Protein AF-A0A8K0DEL3-F1 (afdb_monomer_lite)

Structure (mmCIF, N/CA/C/O backbone):
data_AF-A0A8K0DEL3-F1
#
_entry.id   AF-A0A8K0DEL3-F1
#
loop_
_atom_site.group_PDB
_atom_site.id
_atom_site.type_symbol
_atom_site.label_atom_id
_atom_site.label_alt_id
_atom_site.label_comp_id
_atom_site.label_asym_id
_atom_site.label_entity_id
_atom_site.label_seq_id
_atom_site.pdbx_PDB_ins_code
_atom_site.Cartn_x
_atom_site.Cartn_y
_atom_site.Cartn_z
_atom_site.occupancy
_atom_site.B_iso_or_equiv
_atom_site.auth_seq_id
_atom_site.auth_comp_id
_atom_site.auth_asym_id
_atom_site.auth_atom_id
_atom_site.pdbx_PDB_model_num
ATOM 1 N N . MET A 1 1 ? -3.365 3.306 -23.488 1.00 54.69 1 MET A N 1
ATOM 2 C CA . MET A 1 1 ? -4.298 2.447 -22.721 1.00 54.69 1 MET A CA 1
ATOM 3 C C . MET A 1 1 ? -3.485 1.630 -21.724 1.00 54.69 1 MET A C 1
ATOM 5 O O . MET A 1 1 ? -2.639 0.875 -22.166 1.00 54.69 1 MET A O 1
ATOM 9 N N . VAL A 1 2 ? -3.681 1.805 -20.412 1.00 56.50 2 VAL A N 1
ATOM 10 C CA . VAL A 1 2 ? -2.861 1.137 -19.364 1.00 56.50 2 VAL A CA 1
ATOM 11 C C . VAL A 1 2 ? -3.446 -0.209 -18.929 1.00 56.50 2 VAL A C 1
ATOM 13 O O . VAL A 1 2 ? -2.719 -1.103 -18.520 1.00 56.50 2 VAL A O 1
ATOM 16 N N . LEU A 1 3 ? -4.764 -0.379 -19.064 1.00 57.50 3 LEU A N 1
ATOM 17 C CA . LEU A 1 3 ? -5.488 -1.590 -18.662 1.00 57.50 3 LEU A CA 1
ATOM 18 C C . LEU A 1 3 ? -4.940 -2.909 -19.250 1.00 57.50 3 LEU A C 1
ATOM 20 O O . LEU A 1 3 ? -4.953 -3.894 -18.516 1.00 57.50 3 LEU A O 1
ATOM 24 N N . PRO A 1 4 ? -4.423 -2.974 -20.497 1.00 61.72 4 PRO A N 1
ATOM 25 C CA . PRO A 1 4 ? -3.853 -4.210 -21.035 1.00 61.72 4 PRO A CA 1
ATOM 26 C C . PRO A 1 4 ? -2.638 -4.721 -20.250 1.00 61.72 4 PRO A C 1
ATOM 28 O O . PRO A 1 4 ? -2.453 -5.930 -20.160 1.00 61.72 4 PRO A O 1
ATOM 31 N N . LEU A 1 5 ? -1.858 -3.831 -19.616 1.00 62.81 5 LEU A N 1
ATOM 32 C CA . LEU A 1 5 ? -0.675 -4.211 -18.829 1.00 62.81 5 LEU A CA 1
ATOM 33 C C . LEU A 1 5 ? -1.022 -5.095 -17.624 1.00 62.81 5 LEU A C 1
ATOM 35 O O . LEU A 1 5 ? -0.187 -5.878 -17.187 1.00 62.81 5 LEU A O 1
ATOM 39 N N . ALA A 1 6 ? -2.257 -5.024 -17.115 1.00 63.72 6 ALA A N 1
ATOM 40 C CA . ALA A 1 6 ? -2.727 -5.892 -16.034 1.00 63.72 6 ALA A CA 1
ATOM 41 C C . ALA A 1 6 ? -2.883 -7.367 -16.457 1.00 63.72 6 ALA A C 1
ATOM 43 O O . ALA A 1 6 ? -3.003 -8.238 -15.597 1.00 63.72 6 ALA A O 1
ATOM 44 N N . PHE A 1 7 ? -2.892 -7.644 -17.766 1.00 68.94 7 PHE A N 1
ATOM 45 C CA . PHE A 1 7 ? -3.010 -8.987 -18.339 1.00 68.94 7 PHE A CA 1
ATOM 46 C C . PHE A 1 7 ? -1.682 -9.519 -18.898 1.00 68.94 7 PHE A C 1
ATOM 48 O O . PHE A 1 7 ? -1.618 -10.679 -19.302 1.00 68.94 7 PHE A O 1
ATOM 55 N N . VAL A 1 8 ? -0.627 -8.697 -18.914 1.00 67.38 8 VAL A N 1
ATOM 56 C CA . VAL A 1 8 ? 0.715 -9.099 -19.352 1.00 67.38 8 VAL A CA 1
ATOM 57 C C . VAL A 1 8 ? 1.400 -9.854 -18.216 1.00 67.38 8 VAL A C 1
ATOM 59 O O . VAL A 1 8 ? 1.316 -9.468 -17.048 1.00 67.38 8 VAL A O 1
ATOM 62 N N . THR A 1 9 ? 2.071 -10.961 -18.537 1.00 68.31 9 THR A N 1
ATOM 63 C CA . THR A 1 9 ? 2.818 -11.699 -17.517 1.00 68.31 9 THR A CA 1
ATOM 64 C C . THR A 1 9 ? 4.004 -10.861 -17.037 1.00 68.31 9 THR A C 1
ATOM 66 O O . THR A 1 9 ? 4.590 -10.104 -17.803 1.00 68.31 9 THR A O 1
ATOM 69 N N . VAL A 1 10 ? 4.406 -11.005 -15.770 1.00 65.62 10 VAL A N 1
ATOM 70 C CA . VAL A 1 10 ? 5.513 -10.212 -15.189 1.00 65.62 10 VAL A CA 1
ATOM 71 C C . VAL A 1 10 ? 6.814 -10.327 -16.004 1.00 65.62 10 VAL A C 1
ATOM 73 O O . VAL A 1 10 ? 7.627 -9.410 -15.980 1.00 65.62 10 VAL A O 1
ATOM 76 N N . LYS A 1 11 ? 7.007 -11.429 -16.742 1.00 69.94 11 LYS A N 1
ATOM 77 C CA . LYS A 1 11 ? 8.188 -11.662 -17.587 1.00 69.94 11 LYS A CA 1
ATOM 78 C C . LYS A 1 11 ? 8.222 -10.782 -18.837 1.00 69.94 11 LYS A C 1
ATOM 80 O O . LYS A 1 11 ? 9.308 -10.394 -19.248 1.00 69.94 11 LYS A O 1
ATOM 85 N N . ASP A 1 12 ? 7.056 -10.458 -19.386 1.00 75.38 12 ASP A N 1
ATOM 86 C CA . ASP A 1 12 ? 6.914 -9.747 -20.665 1.00 75.38 12 ASP A CA 1
ATOM 87 C C . ASP A 1 12 ? 6.562 -8.262 -20.450 1.00 75.38 12 ASP A C 1
ATOM 89 O O . ASP A 1 12 ? 6.472 -7.474 -21.386 1.00 75.38 12 ASP A O 1
ATOM 93 N N . LEU A 1 13 ? 6.351 -7.861 -19.193 1.00 74.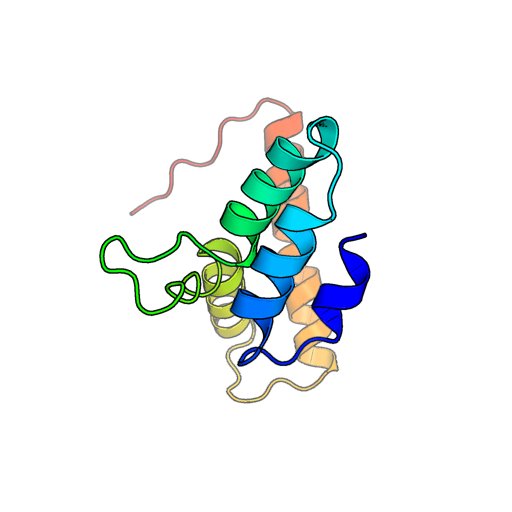12 13 LEU A N 1
ATOM 94 C CA . LEU A 1 13 ? 5.870 -6.536 -18.810 1.00 74.12 13 LEU A CA 1
ATOM 95 C C . LEU A 1 13 ? 6.832 -5.409 -19.205 1.00 74.12 13 LEU A C 1
ATOM 97 O O . LEU A 1 13 ? 6.386 -4.304 -19.497 1.00 74.12 13 LEU A O 1
ATOM 101 N N . ASP A 1 14 ? 8.140 -5.665 -19.219 1.00 73.62 14 ASP A N 1
ATOM 102 C CA . ASP A 1 14 ? 9.130 -4.662 -19.620 1.00 73.62 14 ASP A CA 1
ATOM 103 C C . ASP A 1 14 ? 9.040 -4.354 -21.120 1.00 73.62 14 ASP A C 1
ATOM 105 O O . ASP A 1 14 ? 8.902 -3.185 -21.480 1.00 73.62 14 ASP A O 1
ATOM 109 N N . GLU A 1 15 ? 9.000 -5.394 -21.956 1.00 81.25 15 GLU A N 1
ATOM 110 C CA . GLU A 1 15 ? 8.874 -5.298 -23.416 1.00 81.25 15 GLU A CA 1
ATOM 111 C C . GLU A 1 15 ? 7.563 -4.607 -23.814 1.00 81.25 15 GLU A C 1
ATOM 113 O O . GLU A 1 15 ? 7.574 -3.591 -24.505 1.00 81.25 15 GLU A O 1
ATOM 118 N N . TYR A 1 16 ? 6.436 -5.043 -23.245 1.00 80.88 16 TYR A N 1
ATOM 119 C CA . TYR A 1 16 ? 5.126 -4.443 -23.520 1.00 80.88 16 TYR A CA 1
ATOM 120 C C . TYR A 1 16 ? 5.019 -2.971 -23.107 1.00 80.88 16 TYR A C 1
ATOM 122 O O . TYR A 1 16 ? 4.285 -2.200 -23.722 1.00 80.88 16 TYR A O 1
ATOM 130 N N . VAL A 1 17 ? 5.697 -2.568 -22.031 1.00 78.44 17 VAL A N 1
ATOM 131 C CA . VAL A 1 17 ? 5.675 -1.177 -21.557 1.00 78.44 17 VAL A CA 1
ATOM 132 C C . VAL A 1 17 ? 6.524 -0.271 -22.445 1.00 78.44 17 VAL A C 1
ATOM 134 O O . VAL A 1 17 ? 6.226 0.922 -22.556 1.00 78.44 17 VAL A O 1
ATOM 137 N N . ASP A 1 18 ? 7.571 -0.810 -23.058 1.00 82.50 18 ASP A N 1
ATOM 138 C CA . ASP A 1 18 ? 8.401 -0.071 -24.002 1.00 82.50 18 ASP A CA 1
ATOM 139 C C . ASP A 1 18 ? 7.709 0.032 -25.370 1.00 82.50 18 ASP A C 1
ATOM 141 O O . ASP A 1 18 ? 7.650 1.128 -25.928 1.00 82.50 18 ASP A O 1
ATOM 145 N N . ASP A 1 19 ? 7.034 -1.025 -25.828 1.00 84.56 19 ASP A N 1
ATOM 146 C CA . ASP A 1 19 ? 6.153 -0.971 -27.004 1.00 84.56 19 ASP A CA 1
ATOM 147 C C . ASP A 1 19 ? 5.005 0.026 -26.810 1.00 84.56 19 ASP A C 1
ATOM 149 O O . ASP A 1 19 ? 4.742 0.875 -27.664 1.00 84.56 19 ASP A O 1
ATOM 153 N N . LEU A 1 20 ? 4.363 0.004 -25.637 1.00 81.94 20 LEU A N 1
ATOM 154 C CA . LEU A 1 20 ? 3.310 0.958 -25.294 1.00 81.94 20 LEU A CA 1
ATOM 155 C C . LEU A 1 20 ? 3.822 2.405 -25.278 1.00 81.94 20 LEU A C 1
ATOM 157 O O . LEU A 1 20 ? 3.058 3.314 -25.593 1.00 81.94 20 LEU A O 1
ATOM 161 N N . ALA A 1 21 ? 5.088 2.633 -24.916 1.00 82.81 21 ALA A N 1
ATOM 162 C CA . ALA A 1 21 ? 5.692 3.961 -24.951 1.00 82.81 21 ALA A CA 1
ATOM 163 C C . ALA A 1 21 ? 5.886 4.474 -26.383 1.00 82.81 21 ALA A C 1
ATOM 165 O O . ALA A 1 21 ? 5.754 5.674 -26.604 1.00 82.81 21 ALA A O 1
ATOM 166 N N . ASN A 1 22 ? 6.162 3.586 -27.342 1.00 85.56 22 ASN A N 1
ATOM 167 C CA . ASN A 1 22 ? 6.328 3.944 -28.753 1.00 85.56 22 ASN A CA 1
ATOM 168 C C . ASN A 1 22 ? 4.991 4.270 -29.437 1.00 85.56 22 ASN A C 1
ATOM 170 O O . ASN A 1 22 ? 4.940 5.124 -30.317 1.00 85.56 22 ASN A O 1
ATOM 174 N N . GLU A 1 23 ? 3.910 3.622 -29.004 1.00 86.50 23 GLU A N 1
ATOM 175 C CA . GLU A 1 23 ? 2.556 3.813 -29.541 1.00 86.50 23 GLU A CA 1
ATOM 176 C C . GLU A 1 23 ? 1.788 4.966 -28.861 1.00 86.50 23 GLU A C 1
ATOM 178 O O . GLU A 1 23 ? 0.729 5.391 -29.334 1.00 86.50 23 GLU A O 1
ATOM 18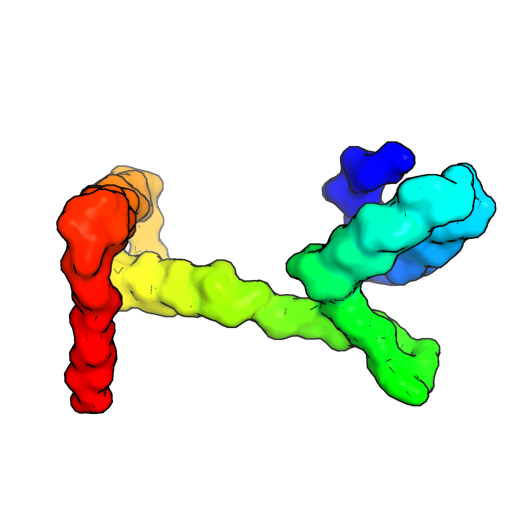3 N N . LEU A 1 24 ? 2.273 5.472 -27.719 1.00 82.75 24 LEU A N 1
ATOM 184 C CA . LEU A 1 24 ? 1.587 6.530 -26.980 1.00 82.75 24 LEU A CA 1
ATOM 185 C C . LEU A 1 24 ? 1.853 7.923 -27.581 1.00 82.75 24 LEU A C 1
ATOM 187 O O . LEU A 1 24 ? 3.005 8.271 -27.849 1.00 82.75 24 LEU A O 1
ATOM 191 N N . PRO A 1 25 ? 0.819 8.780 -27.679 1.00 88.12 25 PRO A N 1
ATOM 192 C CA . PRO A 1 25 ? 0.999 10.194 -27.979 1.00 88.12 25 PRO A CA 1
ATOM 193 C C . PRO A 1 25 ? 1.966 10.872 -26.991 1.00 88.12 25 PRO A C 1
ATOM 195 O O . PRO A 1 25 ? 1.952 10.538 -25.797 1.00 88.12 25 PRO A O 1
ATOM 198 N N . PRO A 1 26 ? 2.773 11.849 -27.444 1.00 85.69 26 PRO A N 1
ATOM 199 C CA . PRO A 1 26 ? 3.762 12.528 -26.607 1.00 85.69 26 PRO A CA 1
ATOM 200 C C . PRO A 1 26 ? 3.146 13.208 -25.374 1.00 85.69 26 PRO A C 1
ATOM 202 O O . PRO A 1 26 ? 3.787 13.287 -24.329 1.00 85.69 26 PRO A O 1
ATOM 205 N N . GLU A 1 27 ? 1.884 13.630 -25.444 1.00 88.38 27 GLU A N 1
ATOM 206 C CA . GLU A 1 27 ? 1.146 14.243 -24.334 1.00 88.38 27 GLU A CA 1
ATOM 207 C C . GLU A 1 27 ? 0.910 13.273 -23.166 1.00 88.38 27 GLU A C 1
ATOM 209 O O . GLU A 1 27 ? 0.704 13.701 -22.030 1.00 88.38 27 GLU A O 1
ATOM 214 N N . LEU A 1 28 ? 0.938 11.964 -23.430 1.00 83.06 28 LEU A N 1
ATOM 215 C CA . LEU A 1 28 ? 0.720 10.916 -22.434 1.00 83.06 28 LEU A CA 1
ATOM 216 C C . LEU A 1 28 ? 2.026 10.303 -21.907 1.00 83.06 28 LEU A C 1
ATOM 218 O O . LEU A 1 28 ? 1.977 9.495 -20.978 1.00 83.06 28 LEU A O 1
ATOM 222 N N . GLN A 1 29 ? 3.185 10.713 -22.433 1.00 82.25 29 GLN A N 1
ATOM 223 C CA . GLN A 1 29 ? 4.496 10.264 -21.951 1.00 82.25 29 GLN A CA 1
ATOM 224 C C . GLN A 1 29 ? 4.739 10.590 -20.469 1.00 82.25 29 GLN A C 1
ATOM 226 O O . GLN A 1 29 ? 5.118 9.676 -19.740 1.00 82.25 29 GLN A O 1
ATOM 231 N N . PRO A 1 30 ? 4.430 11.802 -19.952 1.00 85.00 30 PRO A N 1
ATOM 232 C CA . PRO A 1 30 ? 4.643 12.109 -18.532 1.00 85.00 30 PRO A CA 1
ATOM 233 C C . PRO A 1 30 ? 3.814 11.216 -17.602 1.00 85.00 30 PRO A C 1
ATOM 235 O O . PRO A 1 30 ? 4.231 10.863 -16.501 1.00 85.00 30 PRO A O 1
ATOM 238 N N . PHE A 1 31 ? 2.619 10.828 -18.051 1.00 82.25 31 PHE A N 1
ATOM 239 C CA . PHE A 1 31 ? 1.763 9.909 -17.314 1.00 82.25 31 PHE A CA 1
ATOM 240 C C . PHE A 1 31 ? 2.309 8.476 -17.351 1.00 82.25 31 PHE A C 1
ATOM 242 O O . PHE A 1 31 ? 2.268 7.779 -16.336 1.00 82.25 31 PHE A O 1
ATOM 249 N N . LEU A 1 32 ? 2.844 8.037 -18.494 1.00 81.50 32 LEU A N 1
ATOM 250 C CA . LEU A 1 32 ? 3.497 6.738 -18.605 1.00 81.50 32 LEU A CA 1
ATOM 251 C C . LEU A 1 32 ? 4.770 6.674 -17.750 1.00 81.50 32 LEU A C 1
ATOM 253 O O . LEU A 1 32 ? 4.982 5.667 -17.082 1.00 81.50 32 LEU A O 1
ATOM 257 N N . GLU A 1 33 ? 5.574 7.737 -17.705 1.00 81.00 33 GLU A N 1
ATOM 258 C CA . GLU A 1 33 ? 6.736 7.849 -16.811 1.00 81.00 33 GLU A CA 1
ATOM 259 C C . GLU A 1 33 ? 6.325 7.772 -15.338 1.00 81.00 33 GLU A C 1
ATOM 261 O O . GLU A 1 33 ? 6.851 6.939 -14.601 1.00 81.00 33 GLU A O 1
ATOM 266 N N . TRP A 1 34 ? 5.311 8.543 -14.925 1.00 81.88 34 TRP A N 1
ATOM 267 C CA . TRP A 1 34 ? 4.756 8.454 -13.570 1.00 81.88 34 TRP A CA 1
ATOM 268 C C . TRP A 1 34 ? 4.278 7.036 -13.233 1.00 81.88 34 TRP A C 1
ATOM 270 O O . TRP A 1 34 ? 4.506 6.544 -12.126 1.00 81.88 34 TRP A O 1
ATOM 280 N N . PHE A 1 35 ? 3.624 6.360 -14.180 1.00 77.50 35 PHE A N 1
ATOM 281 C CA . PHE A 1 35 ? 3.148 4.991 -14.001 1.00 77.50 35 PHE A CA 1
ATOM 282 C C . PHE A 1 35 ? 4.307 3.993 -13.871 1.00 77.50 35 PHE A C 1
ATOM 284 O O . PHE A 1 35 ? 4.273 3.146 -12.973 1.00 77.50 35 PHE A O 1
ATOM 291 N N . LYS A 1 36 ? 5.337 4.109 -14.725 1.00 76.00 36 LYS A N 1
ATOM 292 C CA . LYS A 1 36 ? 6.563 3.300 -14.646 1.00 76.00 36 LYS A CA 1
ATOM 293 C C . LYS A 1 36 ? 7.205 3.458 -13.266 1.00 76.00 36 LYS A C 1
ATOM 295 O O . LYS A 1 36 ? 7.445 2.455 -12.601 1.00 76.00 36 LYS A O 1
ATOM 300 N N . ASP A 1 37 ? 7.364 4.686 -12.784 1.00 72.56 37 ASP A N 1
ATOM 301 C CA . ASP A 1 37 ? 7.957 4.956 -11.471 1.00 72.56 37 ASP A CA 1
ATOM 302 C C . ASP A 1 37 ? 7.093 4.472 -10.300 1.00 72.56 37 ASP A C 1
ATOM 304 O O . ASP A 1 37 ? 7.620 3.960 -9.314 1.00 72.56 37 ASP A O 1
ATOM 308 N N . THR A 1 38 ? 5.767 4.604 -10.398 1.00 69.75 38 THR A N 1
ATOM 309 C CA . THR A 1 38 ? 4.849 4.291 -9.289 1.00 69.75 38 THR A CA 1
ATOM 310 C C . THR A 1 38 ? 4.578 2.794 -9.139 1.00 69.75 38 THR A C 1
ATOM 312 O O . THR A 1 38 ? 4.403 2.316 -8.017 1.00 69.75 38 THR A O 1
ATOM 315 N N . TYR A 1 39 ? 4.500 2.054 -10.248 1.00 69.88 39 TYR A N 1
ATOM 316 C CA . TYR A 1 39 ? 4.024 0.665 -10.245 1.00 69.88 39 TYR A CA 1
ATOM 317 C C . TYR A 1 39 ? 5.045 -0.359 -10.742 1.00 69.88 39 TYR A C 1
ATOM 319 O O . TYR A 1 39 ? 4.937 -1.527 -10.374 1.00 69.88 39 TYR A O 1
ATOM 327 N N . LEU A 1 40 ? 6.011 0.042 -11.573 1.00 70.81 40 LEU A N 1
ATOM 328 C CA . LEU A 1 40 ? 6.964 -0.881 -12.205 1.00 70.81 40 LEU A CA 1
ATOM 329 C C . LEU A 1 40 ? 8.378 -0.754 -11.626 1.00 70.81 40 LEU A C 1
ATOM 331 O O . LEU A 1 40 ? 9.117 -1.736 -11.592 1.00 70.81 40 LEU A O 1
ATOM 335 N N . GLY A 1 41 ? 8.729 0.429 -11.126 1.00 66.94 41 GLY A N 1
ATOM 336 C CA . GLY A 1 41 ? 10.048 0.752 -10.601 1.00 66.94 41 GLY A CA 1
ATOM 337 C C . GLY A 1 41 ? 11.020 1.236 -11.681 1.00 66.94 41 GLY A C 1
ATOM 338 O O . GLY A 1 41 ? 10.850 1.007 -12.881 1.00 66.94 41 GLY A O 1
ATOM 339 N N . HIS A 1 42 ? 12.074 1.925 -11.240 1.00 61.66 42 HIS A N 1
ATOM 340 C CA . HIS A 1 42 ? 13.050 2.530 -12.143 1.00 61.66 42 HIS A CA 1
ATOM 341 C C . HIS A 1 42 ? 13.884 1.443 -12.860 1.00 61.66 42 HIS A C 1
ATOM 343 O O . HIS A 1 42 ? 14.386 0.517 -12.203 1.00 61.66 42 HIS A O 1
ATOM 349 N N . PRO A 1 43 ? 14.111 1.544 -14.186 1.00 60.44 43 PRO A N 1
ATOM 350 C CA . PRO A 1 43 ? 15.058 0.677 -14.882 1.00 60.44 43 PRO A CA 1
ATOM 351 C C . PRO A 1 43 ? 16.451 0.768 -14.250 1.00 60.44 43 PRO A C 1
ATOM 353 O O . PRO A 1 43 ? 16.921 1.856 -13.902 1.00 60.44 43 PRO A O 1
ATOM 356 N N . ASN A 1 44 ? 17.117 -0.380 -14.082 1.00 58.78 44 ASN A N 1
ATOM 357 C CA . ASN A 1 44 ? 18.483 -0.416 -13.571 1.00 58.78 44 ASN A CA 1
ATOM 358 C C . ASN A 1 44 ? 19.404 0.419 -14.468 1.00 58.78 44 ASN A C 1
ATOM 360 O O . ASN A 1 44 ? 19.400 0.283 -15.689 1.00 58.78 44 ASN A O 1
ATOM 364 N N . ARG A 1 45 ? 20.313 1.173 -13.845 1.00 56.47 45 ARG A N 1
ATOM 365 C CA . ARG A 1 45 ? 21.364 1.962 -14.516 1.00 56.47 45 ARG A CA 1
ATOM 366 C C . ARG A 1 45 ? 22.289 1.147 -15.449 1.00 56.47 45 ARG A C 1
ATOM 368 O O . ARG A 1 45 ? 23.078 1.741 -16.169 1.00 56.47 45 ARG A O 1
ATOM 375 N N . HIS A 1 46 ? 22.206 -0.187 -15.414 1.00 54.44 46 HIS A N 1
ATOM 376 C CA . HIS A 1 46 ? 23.031 -1.140 -16.170 1.00 54.44 46 HIS A CA 1
ATOM 377 C C . HIS A 1 46 ? 22.235 -2.019 -17.159 1.00 54.44 46 HIS A C 1
ATOM 379 O O . HIS A 1 46 ? 22.734 -3.052 -17.591 1.00 54.44 46 HIS A O 1
ATOM 385 N N . GLY A 1 47 ? 21.005 -1.638 -17.522 1.00 53.94 47 GLY A N 1
ATOM 386 C CA . GLY A 1 47 ? 20.346 -2.160 -18.730 1.00 53.94 47 GLY A CA 1
ATOM 387 C C . GLY A 1 47 ? 19.807 -3.596 -18.683 1.00 53.94 47 GLY A C 1
ATOM 388 O O . GLY A 1 47 ? 19.273 -4.056 -19.682 1.00 53.94 47 GLY A O 1
ATOM 389 N N . HIS A 1 48 ? 19.877 -4.297 -17.548 1.00 45.16 48 HIS A N 1
ATOM 390 C CA . HIS A 1 48 ? 19.210 -5.591 -17.372 1.00 45.16 48 HIS A CA 1
ATOM 391 C C . HIS A 1 48 ? 18.168 -5.523 -16.248 1.00 45.16 48 HIS A C 1
ATOM 393 O O . HIS A 1 48 ? 18.509 -5.506 -15.060 1.00 45.16 48 HIS A O 1
ATOM 399 N N . GLY A 1 49 ? 16.899 -5.480 -16.668 1.00 58.25 49 GLY A N 1
ATOM 400 C CA . GLY A 1 49 ? 15.697 -5.565 -15.836 1.00 58.25 49 GLY A CA 1
ATOM 401 C C . GLY A 1 49 ? 15.345 -4.292 -15.063 1.00 58.25 49 GLY A C 1
ATOM 402 O O . GLY A 1 49 ? 16.215 -3.544 -14.597 1.00 58.25 49 GLY A O 1
ATOM 403 N N . ARG A 1 50 ? 14.044 -4.064 -14.870 1.00 57.06 50 ARG A N 1
ATOM 404 C CA . ARG A 1 50 ? 13.566 -3.183 -13.798 1.00 57.06 50 ARG A CA 1
ATOM 405 C C . ARG A 1 50 ? 13.843 -3.864 -12.463 1.00 57.06 50 ARG A C 1
ATOM 407 O O . ARG A 1 50 ? 13.660 -5.075 -12.322 1.00 57.06 50 ARG A O 1
ATOM 414 N N . ARG A 1 51 ? 14.333 -3.120 -11.463 1.00 54.41 51 ARG A N 1
ATOM 415 C CA . ARG A 1 51 ? 14.284 -3.672 -10.102 1.00 54.41 51 ARG A CA 1
ATOM 416 C C . ARG A 1 51 ? 12.801 -3.831 -9.797 1.00 54.41 51 ARG A C 1
ATOM 418 O O . ARG A 1 51 ? 12.108 -2.829 -9.956 1.00 54.41 51 ARG A O 1
ATOM 425 N N . PRO A 1 52 ? 12.316 -5.014 -9.374 1.00 52.97 52 PRO A N 1
ATOM 426 C CA . PRO A 1 52 ? 10.977 -5.072 -8.819 1.00 52.97 52 PRO A CA 1
ATOM 427 C C . PRO A 1 52 ? 10.953 -4.008 -7.733 1.00 52.97 52 PRO A C 1
ATOM 429 O O . PRO A 1 52 ? 11.821 -4.032 -6.847 1.00 52.97 52 PRO A O 1
ATOM 432 N N . ASP A 1 53 ? 10.059 -3.024 -7.864 1.00 53.44 53 ASP A N 1
ATOM 433 C CA . ASP A 1 53 ? 9.851 -2.076 -6.784 1.00 53.44 53 ASP A CA 1
ATOM 434 C C . ASP A 1 53 ? 9.603 -2.945 -5.558 1.00 53.44 53 ASP A C 1
ATOM 436 O O . ASP A 1 53 ? 8.698 -3.786 -5.550 1.00 53.44 53 ASP A O 1
ATOM 440 N N . ARG A 1 54 ? 10.536 -2.882 -4.599 1.00 52.50 54 ARG A N 1
ATOM 441 C CA . ARG A 1 54 ? 10.434 -3.619 -3.341 1.00 52.50 54 ARG A CA 1
ATOM 442 C C . ARG A 1 54 ? 9.043 -3.301 -2.853 1.00 52.50 54 ARG A C 1
ATOM 444 O O . ARG A 1 54 ? 8.841 -2.127 -2.565 1.00 52.50 54 ARG A O 1
ATOM 451 N N . THR A 1 55 ? 8.150 -4.300 -2.849 1.00 51.62 55 THR A N 1
ATOM 452 C CA . THR A 1 55 ? 6.722 -4.206 -2.510 1.00 51.62 55 THR A CA 1
ATOM 453 C C . THR A 1 55 ? 6.460 -2.867 -1.852 1.00 51.62 55 THR A C 1
ATOM 455 O O . THR A 1 55 ? 6.914 -2.736 -0.716 1.00 51.62 55 THR A O 1
ATOM 458 N N . SER A 1 56 ? 5.913 -1.877 -2.587 1.00 63.16 56 SER A N 1
ATOM 459 C CA . SER A 1 56 ? 5.877 -0.457 -2.179 1.00 63.16 56 SER A CA 1
ATOM 460 C C . SER A 1 56 ? 5.909 -0.344 -0.662 1.00 63.16 56 SER A C 1
ATOM 462 O O . SER A 1 56 ? 5.070 -0.969 -0.020 1.00 63.16 56 SER A O 1
ATOM 464 N N . ASN A 1 57 ? 6.870 0.366 -0.062 1.00 64.75 57 ASN A N 1
ATOM 465 C CA . ASN A 1 57 ? 7.083 0.361 1.399 1.00 64.75 57 ASN A CA 1
ATOM 466 C C . ASN A 1 57 ? 5.764 0.519 2.195 1.00 64.75 57 ASN A C 1
ATOM 468 O O . ASN A 1 57 ? 5.599 -0.035 3.276 1.00 64.75 57 ASN A O 1
ATOM 472 N N . TYR A 1 58 ? 4.774 1.201 1.614 1.00 58.38 58 TYR A N 1
ATOM 473 C CA . TYR A 1 58 ? 3.393 1.260 2.089 1.00 58.38 58 TYR A CA 1
ATOM 474 C C . TYR A 1 58 ? 2.640 -0.082 2.104 1.00 58.38 58 TYR A C 1
ATOM 476 O O . TYR A 1 58 ? 2.013 -0.405 3.111 1.00 58.38 58 TYR A O 1
ATOM 484 N N . ALA A 1 59 ? 2.675 -0.854 1.021 1.00 60.19 59 ALA A N 1
ATOM 485 C CA . ALA A 1 59 ? 2.142 -2.209 0.920 1.00 60.19 59 ALA A CA 1
ATOM 486 C C . ALA A 1 59 ? 2.873 -3.192 1.850 1.00 60.19 59 ALA A C 1
ATOM 488 O O . ALA A 1 59 ? 2.214 -3.962 2.546 1.00 60.19 59 ALA A O 1
ATOM 489 N N . GLU A 1 60 ? 4.206 -3.130 1.944 1.00 66.94 60 GLU A N 1
ATOM 490 C CA . GLU A 1 60 ? 4.961 -3.974 2.882 1.00 66.94 60 GLU A CA 1
ATOM 491 C C . GLU A 1 60 ? 4.675 -3.589 4.345 1.00 66.94 60 GLU A C 1
ATOM 493 O O . GLU A 1 60 ? 4.440 -4.457 5.187 1.00 66.94 60 GLU A O 1
ATOM 498 N N . ALA A 1 61 ? 4.598 -2.292 4.662 1.00 68.12 61 ALA A N 1
ATOM 499 C CA . ALA A 1 61 ? 4.199 -1.812 5.985 1.00 68.12 61 ALA A CA 1
ATOM 500 C C . ALA A 1 61 ? 2.751 -2.192 6.325 1.00 68.12 61 ALA A C 1
ATOM 502 O O . ALA A 1 61 ? 2.469 -2.565 7.465 1.00 68.12 61 ALA A O 1
ATOM 503 N N . ALA A 1 62 ? 1.835 -2.134 5.354 1.00 67.19 62 ALA A N 1
ATOM 504 C CA . ALA A 1 62 ? 0.466 -2.606 5.524 1.00 67.19 62 ALA A CA 1
ATOM 505 C C . ALA A 1 62 ? 0.437 -4.117 5.787 1.00 67.19 62 ALA A C 1
ATOM 507 O O . ALA A 1 62 ? -0.223 -4.549 6.726 1.00 67.19 62 ALA A O 1
ATOM 508 N N . HIS A 1 63 ? 1.205 -4.906 5.035 1.00 72.69 63 HIS A N 1
ATOM 509 C CA . HIS A 1 63 ? 1.329 -6.348 5.236 1.00 72.69 63 HIS A CA 1
ATOM 510 C C . HIS A 1 63 ? 1.875 -6.694 6.631 1.00 72.69 63 HIS A C 1
ATOM 512 O O . HIS A 1 63 ? 1.263 -7.478 7.354 1.00 72.69 63 HIS A O 1
ATOM 518 N N . ARG A 1 64 ? 2.961 -6.040 7.068 1.00 73.62 64 ARG A N 1
ATOM 519 C CA . ARG A 1 64 ? 3.531 -6.216 8.418 1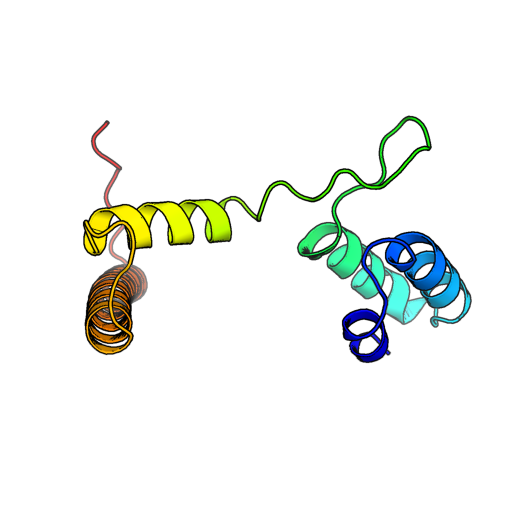.00 73.62 64 ARG A CA 1
ATOM 520 C C . ARG A 1 64 ? 2.546 -5.829 9.521 1.00 73.62 64 ARG A C 1
ATOM 522 O O . ARG A 1 64 ? 2.459 -6.504 10.546 1.00 73.62 64 ARG A O 1
ATOM 529 N N . ARG A 1 65 ? 1.775 -4.758 9.315 1.00 71.25 65 ARG A N 1
ATOM 530 C CA . ARG A 1 65 ? 0.747 -4.313 10.264 1.00 71.25 65 ARG A CA 1
ATOM 531 C C . ARG A 1 65 ? -0.423 -5.295 10.336 1.00 71.25 65 ARG A C 1
ATOM 533 O O . ARG A 1 65 ? -0.880 -5.583 11.435 1.00 71.25 65 ARG A O 1
ATOM 540 N N . ILE A 1 66 ? -0.843 -5.862 9.204 1.00 70.44 66 ILE A N 1
ATOM 541 C CA . ILE A 1 66 ? -1.844 -6.939 9.146 1.00 70.44 66 ILE A CA 1
ATOM 542 C C . ILE A 1 66 ? -1.344 -8.172 9.903 1.00 70.44 66 ILE A C 1
ATOM 544 O O . ILE A 1 66 ? -2.076 -8.702 10.732 1.00 70.44 66 ILE A O 1
ATOM 548 N N . GLN A 1 67 ? -0.096 -8.597 9.682 1.00 72.19 67 GLN A N 1
ATOM 549 C CA . GLN A 1 67 ? 0.491 -9.719 10.422 1.00 72.19 67 GLN A CA 1
ATOM 550 C C . GLN A 1 67 ? 0.544 -9.457 11.936 1.00 72.19 67 GLN A C 1
ATOM 552 O O . GLN A 1 67 ? 0.212 -10.342 12.722 1.00 72.19 67 GLN A O 1
ATOM 557 N N . THR A 1 68 ? 0.895 -8.232 12.346 1.00 71.62 68 THR A N 1
ATOM 558 C CA . THR A 1 68 ? 0.970 -7.839 13.766 1.00 71.62 68 THR A CA 1
ATOM 559 C C . THR A 1 68 ? -0.409 -7.795 14.432 1.00 71.62 68 THR A C 1
ATOM 561 O O . THR A 1 68 ? -0.552 -8.235 15.566 1.00 71.62 68 THR A O 1
ATOM 564 N N . GLU A 1 69 ? -1.429 -7.270 13.749 1.00 67.25 69 GLU A N 1
ATOM 565 C CA . GLU A 1 69 ? -2.794 -7.163 14.289 1.00 67.25 69 GLU A CA 1
ATOM 566 C C . GLU A 1 69 ? -3.527 -8.507 14.314 1.00 67.25 69 GLU A C 1
ATOM 568 O O . GLU A 1 69 ? -4.367 -8.732 15.184 1.00 67.25 69 GLU A O 1
ATOM 573 N N . LEU A 1 70 ? -3.234 -9.397 13.362 1.00 67.50 70 LEU A N 1
ATOM 574 C CA . LEU A 1 70 ? -3.920 -10.681 13.271 1.00 67.50 70 LEU A CA 1
ATOM 575 C C . LEU A 1 70 ? -3.286 -11.756 14.159 1.00 67.50 70 LEU A C 1
ATOM 577 O O . LEU A 1 70 ? -4.033 -12.607 14.624 1.00 67.50 70 LEU A O 1
ATOM 581 N N . VAL A 1 71 ? -1.975 -11.721 14.447 1.00 64.81 71 VAL A N 1
ATOM 582 C CA . VAL A 1 71 ? -1.265 -12.727 15.280 1.00 64.81 71 VAL A CA 1
ATOM 583 C C . VAL A 1 71 ? -1.660 -14.171 14.907 1.00 64.81 71 VAL A C 1
ATOM 585 O O . VAL A 1 71 ? -1.863 -15.030 15.762 1.00 64.81 71 VAL A O 1
ATOM 588 N N . VAL A 1 72 ? -1.855 -14.457 13.618 1.00 58.00 72 VAL A N 1
ATOM 589 C CA . VAL A 1 72 ? -2.125 -15.820 13.143 1.00 58.00 72 VAL A CA 1
ATOM 590 C C . VAL A 1 72 ? -1.352 -16.042 11.856 1.00 58.00 72 VAL A C 1
ATOM 592 O O . VAL A 1 72 ? -1.498 -15.253 10.925 1.00 58.00 72 VAL A O 1
ATOM 595 N N . ASP A 1 73 ? -0.598 -17.141 11.787 1.00 60.25 73 ASP A N 1
ATOM 596 C CA . ASP A 1 73 ? 0.047 -17.611 10.554 1.00 60.25 73 ASP A CA 1
ATOM 597 C C . ASP A 1 73 ? -0.972 -17.745 9.408 1.00 60.25 73 ASP A C 1
ATOM 599 O O . ASP A 1 73 ? -0.673 -17.399 8.267 1.00 60.25 73 ASP A O 1
ATOM 603 N N . HIS A 1 74 ? -2.222 -18.129 9.720 1.00 58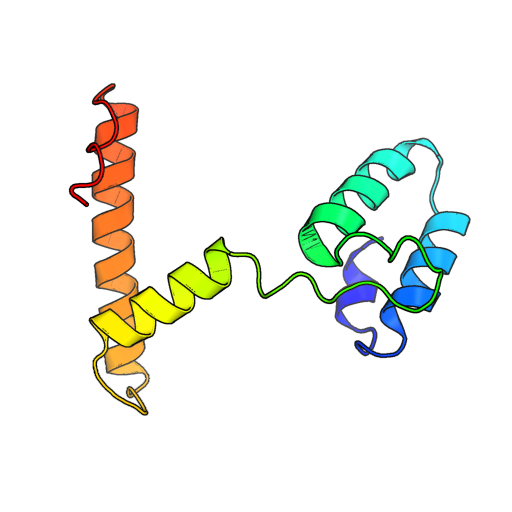.28 74 HIS A N 1
ATOM 604 C CA . HIS A 1 74 ? -3.331 -18.233 8.765 1.00 58.28 74 HIS A CA 1
ATOM 605 C C . HIS A 1 74 ? -4.665 -17.739 9.362 1.00 58.28 74 HIS A C 1
ATOM 607 O O . HIS A 1 74 ? -5.413 -18.518 9.964 1.00 58.28 74 HIS A O 1
ATOM 613 N N . PRO A 1 75 ? -4.996 -16.442 9.231 1.00 65.25 75 PRO A N 1
ATOM 614 C CA . PRO A 1 75 ? -6.273 -15.916 9.694 1.00 65.25 75 PRO A CA 1
ATOM 615 C C . PRO A 1 75 ? -7.417 -16.440 8.818 1.00 65.25 75 PRO A C 1
ATOM 617 O O . PRO A 1 75 ? -7.327 -16.467 7.591 1.00 65.25 75 PRO A O 1
ATOM 620 N N . THR A 1 76 ? -8.534 -16.822 9.442 1.00 79.50 76 THR A N 1
ATOM 621 C CA . THR A 1 76 ? -9.778 -17.082 8.706 1.00 79.50 76 THR A CA 1
ATOM 622 C C . THR A 1 76 ? -10.263 -15.795 8.031 1.00 79.50 76 THR A C 1
ATOM 624 O O . THR A 1 76 ? -9.961 -14.697 8.503 1.00 79.50 76 THR A O 1
ATOM 627 N N . ILE A 1 77 ? -11.062 -15.909 6.962 1.00 73.38 77 ILE A N 1
ATOM 628 C CA . ILE A 1 77 ? -11.632 -14.749 6.242 1.00 73.38 77 ILE A CA 1
ATOM 629 C C . ILE A 1 77 ? -12.318 -13.769 7.210 1.00 73.38 77 ILE A C 1
ATOM 631 O O . ILE A 1 77 ? -12.164 -12.559 7.084 1.00 73.38 77 ILE A O 1
ATOM 635 N N . TRP A 1 78 ? -13.003 -14.286 8.230 1.00 76.88 78 TRP A N 1
ATOM 636 C CA . TRP A 1 78 ? -13.636 -13.475 9.270 1.00 76.88 78 TRP A CA 1
ATOM 637 C C . TRP A 1 78 ? -12.631 -12.681 10.109 1.00 76.88 78 TRP A C 1
ATOM 639 O O . TRP A 1 78 ? -12.773 -11.467 10.236 1.00 76.88 78 TRP A O 1
ATOM 649 N N . LYS A 1 79 ? -11.568 -13.330 10.606 1.00 72.94 79 LYS A N 1
ATOM 650 C CA . LYS A 1 79 ? -10.500 -12.642 11.349 1.00 72.94 79 LYS A CA 1
ATOM 651 C C . LYS A 1 79 ? -9.793 -11.600 10.485 1.00 72.94 79 LYS A C 1
ATOM 653 O O . LYS A 1 79 ? -9.481 -10.519 10.975 1.00 72.94 79 LYS A O 1
ATOM 658 N N . LEU A 1 80 ? -9.584 -11.899 9.201 1.00 69.94 80 LEU A N 1
ATOM 659 C CA . LEU A 1 80 ? -9.018 -10.957 8.238 1.00 69.94 80 LEU A CA 1
ATOM 660 C C . LEU A 1 80 ? -9.898 -9.704 8.094 1.00 69.94 80 LEU A C 1
ATOM 662 O O . LEU A 1 80 ? -9.385 -8.591 8.196 1.00 69.94 80 LEU A O 1
ATOM 666 N N . ILE A 1 81 ? -11.211 -9.868 7.904 1.00 76.69 81 ILE A N 1
ATOM 667 C CA . ILE A 1 81 ? -12.162 -8.749 7.788 1.00 76.69 81 ILE A CA 1
ATOM 668 C C . ILE A 1 81 ? -12.173 -7.899 9.066 1.00 76.69 81 ILE A C 1
ATOM 670 O O . ILE A 1 81 ? -12.135 -6.670 8.978 1.00 76.69 81 ILE A O 1
ATOM 674 N N . ASP A 1 82 ? -12.177 -8.524 10.243 1.00 79.44 82 ASP A N 1
ATOM 675 C CA . ASP A 1 82 ? -12.151 -7.802 11.520 1.00 79.44 82 ASP A CA 1
ATOM 676 C C . ASP A 1 82 ? -10.854 -7.002 11.708 1.00 79.44 82 ASP A C 1
ATOM 678 O O . ASP A 1 82 ? -10.897 -5.831 12.104 1.00 79.44 82 ASP A O 1
ATOM 682 N N . GLY A 1 83 ? -9.703 -7.580 11.349 1.00 76.06 83 GLY A N 1
ATOM 683 C CA . GLY A 1 83 ? -8.418 -6.877 11.375 1.00 76.06 83 GLY A CA 1
ATOM 684 C C . GLY A 1 83 ? -8.378 -5.679 10.424 1.00 76.06 83 GLY A C 1
ATOM 685 O O . GLY A 1 83 ? -7.936 -4.593 10.808 1.00 76.06 83 GLY A O 1
ATOM 686 N N . LEU A 1 84 ? -8.906 -5.831 9.205 1.00 78.00 84 LEU A N 1
ATOM 687 C CA . LEU A 1 84 ? -9.009 -4.731 8.241 1.00 78.00 84 LEU A CA 1
ATOM 688 C C . LEU A 1 84 ? -9.911 -3.603 8.759 1.00 78.00 84 LEU A C 1
ATOM 690 O O . LEU A 1 84 ? -9.523 -2.436 8.695 1.00 78.00 84 LEU A O 1
ATOM 694 N N . ARG A 1 85 ? -11.068 -3.933 9.349 1.00 81.50 85 ARG A N 1
ATOM 695 C CA . ARG A 1 85 ? -11.978 -2.945 9.958 1.00 81.50 85 ARG A CA 1
ATOM 696 C C . ARG A 1 85 ? -11.314 -2.176 11.097 1.00 81.50 85 ARG A C 1
ATOM 698 O O . ARG A 1 85 ? -11.510 -0.968 11.217 1.00 81.50 85 ARG A O 1
ATOM 705 N N . LYS A 1 86 ? -10.517 -2.851 11.928 1.00 78.50 86 LYS A N 1
ATOM 706 C CA . LYS A 1 86 ? -9.774 -2.213 13.024 1.00 78.50 86 LYS A CA 1
ATOM 707 C C . LYS A 1 86 ? -8.713 -1.242 12.499 1.00 78.50 86 LYS A C 1
ATOM 709 O O . LYS A 1 86 ? -8.614 -0.120 12.996 1.00 78.50 86 LYS A O 1
ATOM 714 N N . MET A 1 87 ? -7.970 -1.630 11.461 1.00 75.50 87 MET A N 1
ATOM 715 C CA . MET A 1 87 ? -6.996 -0.743 10.816 1.00 75.50 87 MET A CA 1
ATOM 716 C C . MET A 1 87 ? -7.648 0.467 10.150 1.00 75.50 87 MET A C 1
ATOM 718 O O . MET A 1 87 ? -7.106 1.568 10.240 1.00 75.50 87 MET A O 1
ATOM 722 N N . GLN A 1 88 ? -8.793 0.267 9.495 1.00 79.44 88 GLN A N 1
ATOM 723 C CA . GLN A 1 88 ? -9.541 1.349 8.867 1.00 79.44 88 GLN A CA 1
ATOM 724 C C . GLN A 1 88 ? -9.995 2.370 9.912 1.00 79.44 88 GLN A C 1
ATOM 726 O O . GLN A 1 88 ? -9.643 3.534 9.786 1.00 79.44 88 GLN A O 1
ATOM 731 N N . LYS A 1 89 ? -10.611 1.929 11.018 1.00 79.19 89 LYS A N 1
ATOM 732 C CA . LYS A 1 89 ? -10.987 2.823 12.129 1.00 79.19 89 LYS A CA 1
ATOM 733 C C . LYS A 1 89 ? -9.807 3.646 12.653 1.00 79.19 89 LYS A C 1
ATOM 735 O O . LYS A 1 89 ? -9.932 4.848 12.835 1.00 79.19 89 LYS A O 1
ATOM 740 N N . GLY A 1 90 ? -8.647 3.017 12.861 1.00 77.62 90 GLY A N 1
ATOM 741 C CA . GLY A 1 90 ? -7.451 3.732 13.318 1.00 77.62 90 GLY A CA 1
ATOM 742 C C . GLY A 1 90 ? -6.915 4.748 12.300 1.00 77.62 90 GLY A C 1
ATOM 743 O O . GLY A 1 90 ? -6.398 5.793 12.691 1.00 77.62 90 GLY A O 1
ATOM 744 N N . ARG A 1 91 ? -7.035 4.457 10.998 1.00 77.50 91 ARG A N 1
ATOM 745 C CA . ARG A 1 91 ? -6.673 5.388 9.917 1.00 77.50 91 ARG A CA 1
ATOM 746 C C . ARG A 1 91 ? -7.653 6.545 9.808 1.00 77.50 91 ARG A C 1
ATOM 748 O O . ARG A 1 91 ? -7.195 7.672 9.669 1.00 77.50 91 ARG A O 1
ATOM 755 N N . ASP A 1 92 ? -8.946 6.269 9.906 1.00 80.00 92 ASP A N 1
ATOM 756 C CA . ASP A 1 92 ? -10.000 7.277 9.833 1.00 80.00 92 ASP A CA 1
ATOM 757 C C . ASP A 1 92 ? -9.857 8.262 10.997 1.00 80.00 92 ASP A C 1
ATOM 759 O O . ASP A 1 92 ? -9.787 9.464 10.772 1.00 80.00 92 ASP A O 1
ATOM 763 N N . SER A 1 93 ? -9.639 7.770 12.222 1.00 80.75 93 SER A N 1
ATOM 764 C CA . SER A 1 93 ? -9.367 8.636 13.378 1.00 80.75 93 SER A CA 1
ATOM 765 C C . SER A 1 93 ? -8.093 9.473 13.219 1.00 80.75 93 SER A C 1
ATOM 767 O O . SER A 1 93 ? -8.055 10.633 13.623 1.00 80.75 93 SER A O 1
ATOM 769 N N . TYR A 1 94 ? -7.031 8.913 12.633 1.00 78.62 94 TYR A N 1
ATOM 770 C CA . TYR A 1 94 ? -5.809 9.672 12.351 1.00 78.62 94 TYR A CA 1
ATOM 771 C C . TYR A 1 94 ? -6.039 10.738 11.269 1.00 78.62 94 TYR A C 1
ATOM 773 O O . TYR A 1 94 ? -5.556 11.860 11.390 1.00 78.62 94 TYR A O 1
ATOM 781 N N . TYR A 1 95 ? -6.801 10.410 10.227 1.00 79.19 95 TYR A N 1
ATOM 782 C CA . TYR A 1 95 ? -7.169 11.350 9.174 1.00 79.19 95 TYR A CA 1
ATOM 783 C C . TYR A 1 95 ? -8.034 12.495 9.715 1.00 79.19 95 TYR A C 1
ATOM 785 O O . TYR A 1 95 ? -7.747 13.653 9.430 1.00 79.19 95 TYR A O 1
ATOM 793 N N . GLU A 1 96 ? -9.024 12.199 10.559 1.00 84.12 96 GLU A N 1
ATOM 794 C CA . GLU A 1 96 ? -9.847 13.207 11.238 1.00 84.12 96 GLU A CA 1
ATOM 795 C C . GLU A 1 96 ? -9.004 14.158 12.096 1.00 84.12 96 GLU A C 1
ATOM 797 O O . GLU A 1 96 ? -9.235 15.367 12.079 1.00 84.12 96 GLU A O 1
ATOM 802 N N . GLN A 1 97 ? -7.981 13.648 12.793 1.00 79.00 97 GLN A N 1
ATOM 803 C CA . GLN A 1 97 ? -7.042 14.495 13.534 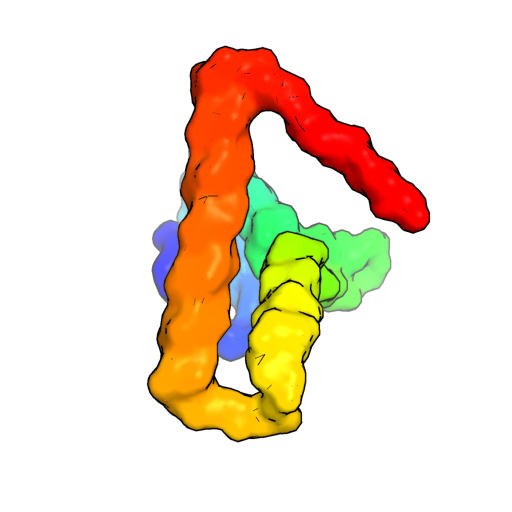1.00 79.00 97 GLN A CA 1
ATOM 804 C C . GLN A 1 97 ? -6.285 15.456 12.609 1.00 79.00 97 GLN A C 1
ATOM 806 O O . GLN A 1 97 ? -6.153 16.632 12.946 1.00 79.00 97 GLN A O 1
ATOM 811 N N . LEU A 1 98 ? -5.837 14.991 11.439 1.00 80.75 98 LEU A N 1
ATOM 812 C CA . LEU A 1 98 ? -5.167 15.845 10.455 1.00 80.75 98 LEU A CA 1
ATOM 813 C C . LEU A 1 98 ? -6.114 16.899 9.865 1.00 80.75 98 LEU A C 1
ATOM 815 O O . LEU A 1 98 ? -5.726 18.057 9.736 1.00 80.75 98 LEU A O 1
ATOM 819 N N . VAL A 1 99 ? -7.358 16.523 9.544 1.00 85.56 99 VAL A N 1
ATOM 820 C CA . VAL A 1 99 ? -8.389 17.452 9.041 1.00 85.56 99 VAL A CA 1
ATOM 821 C C . VAL A 1 99 ? -8.734 18.514 10.087 1.00 85.56 99 VAL A C 1
ATOM 823 O O . VAL A 1 99 ? -8.927 19.676 9.739 1.00 85.56 99 VAL A O 1
ATOM 826 N N . ALA A 1 100 ? -8.738 18.149 11.370 1.00 87.88 100 ALA A N 1
ATOM 827 C CA . ALA A 1 100 ? -8.908 19.080 12.483 1.00 87.88 100 ALA A CA 1
ATOM 828 C C . ALA A 1 100 ? -7.692 20.005 12.714 1.00 87.88 100 ALA A C 1
ATOM 830 O O . ALA A 1 100 ? -7.727 20.844 13.612 1.00 87.88 100 ALA A O 1
ATOM 831 N N . GLY A 1 101 ? -6.616 19.862 11.930 1.00 87.62 101 GLY A N 1
ATOM 832 C CA . GLY A 1 101 ? -5.396 20.663 12.042 1.00 87.62 101 GLY A CA 1
ATOM 833 C C . GLY A 1 101 ? -4.437 20.200 13.140 1.00 87.62 101 GLY A C 1
ATOM 834 O O . GLY A 1 101 ? -3.455 20.889 13.419 1.00 87.62 101 GLY A O 1
ATOM 835 N N . ASN A 1 102 ? -4.683 19.040 13.760 1.00 84.00 102 ASN A N 1
ATOM 836 C CA . ASN A 1 102 ? -3.742 18.475 14.720 1.00 84.00 102 ASN A CA 1
ATOM 837 C C . ASN A 1 102 ? -2.509 17.948 13.986 1.00 84.00 102 ASN A C 1
ATOM 839 O O . ASN A 1 102 ? -2.598 17.314 12.933 1.00 84.00 102 ASN A O 1
ATOM 843 N N . GLN A 1 103 ? -1.337 18.194 14.565 1.00 74.94 103 GLN A N 1
ATOM 844 C CA . GLN A 1 103 ? -0.091 17.693 14.004 1.00 74.94 103 GLN A CA 1
ATOM 845 C C . GLN A 1 103 ? 0.008 16.168 14.181 1.00 74.94 103 GLN A C 1
ATOM 847 O O . GLN A 1 103 ? -0.471 15.636 15.188 1.00 74.94 103 GLN A O 1
ATOM 852 N N . PRO A 1 104 ? 0.650 15.457 13.234 1.00 70.50 104 PRO A N 1
ATOM 853 C CA . PRO A 1 104 ? 0.934 14.035 13.368 1.00 70.50 104 PRO A CA 1
ATOM 854 C C . PRO A 1 104 ? 1.594 13.733 14.712 1.00 70.50 104 PRO A C 1
ATOM 856 O O . PRO A 1 104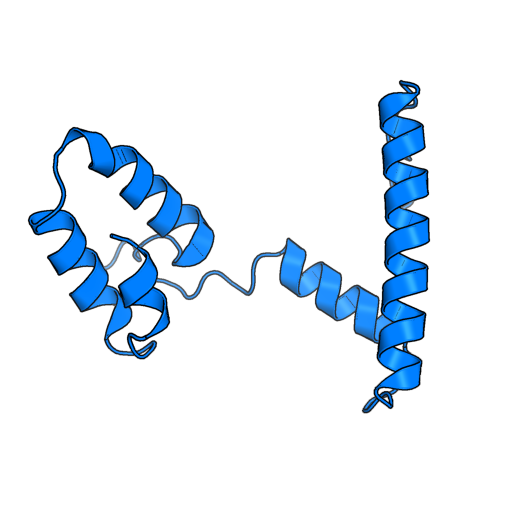 ? 2.536 14.422 15.103 1.00 70.50 104 PRO A O 1
ATOM 859 N N . SER A 1 105 ? 1.157 12.673 15.392 1.00 65.00 105 SER A N 1
ATOM 860 C CA . SER A 1 105 ? 1.887 12.159 16.552 1.00 65.00 105 SER A CA 1
ATOM 861 C C . SER A 1 105 ? 3.341 11.874 16.154 1.00 65.00 105 SER A C 1
ATOM 863 O O . SER A 1 105 ? 3.612 11.052 15.272 1.00 65.00 105 SER A O 1
ATOM 865 N N . THR A 1 106 ? 4.282 12.576 16.787 1.00 59.53 106 THR A N 1
ATOM 866 C CA . THR A 1 106 ? 5.716 12.333 16.639 1.00 59.53 106 THR A CA 1
ATOM 867 C C . THR A 1 106 ? 5.985 10.913 17.119 1.00 59.53 106 THR A C 1
ATOM 869 O O . THR A 1 106 ? 5.806 10.620 18.300 1.00 59.53 106 THR A O 1
ATOM 872 N N . LYS A 1 107 ? 6.343 10.003 16.205 1.00 53.22 107 LYS A N 1
ATOM 873 C CA . LYS A 1 107 ? 6.574 8.589 16.534 1.00 53.22 107 LYS A CA 1
ATOM 874 C C . LYS A 1 107 ? 7.555 8.485 17.708 1.00 53.22 107 LYS A C 1
ATOM 876 O O . LYS A 1 107 ? 8.715 8.870 17.561 1.00 53.22 107 LYS A O 1
ATOM 881 N N . LEU A 1 108 ? 7.098 7.968 18.850 1.00 54.72 108 LEU A N 1
ATOM 882 C CA . LEU A 1 108 ? 7.996 7.511 19.908 1.00 54.72 108 LEU A CA 1
ATOM 883 C C . LEU A 1 108 ? 8.794 6.323 19.357 1.00 54.72 108 LEU A C 1
ATOM 885 O O . LEU A 1 108 ? 8.232 5.440 18.704 1.00 54.72 108 LEU A O 1
ATOM 889 N N . ARG A 1 109 ? 10.110 6.421 19.535 1.00 36.12 109 ARG A N 1
ATOM 890 C CA . ARG A 1 109 ? 11.143 5.546 18.980 1.00 36.12 109 ARG A CA 1
ATOM 891 C C . ARG A 1 109 ? 11.123 4.162 19.615 1.00 36.12 109 ARG A C 1
ATOM 893 O O . ARG A 1 109 ? 10.868 4.099 20.836 1.00 36.12 109 ARG A O 1
#

Sequence (109 aa):
MVLPLAFVTVKDLDEYVDDLANELPPELQPFLEWFKDTYLGHPNRHGHGRRPDRTSNYAEAAHRRIQTELVVDHPTIWKLIDGLRKMQKGRDSYYEQLVAGNQPSTKLR

Radius of gyration: 19.33 Å; chains: 1; bounding box: 37×39×49 Å

Secondary structure (DSSP, 8-state):
--GGGGGS-TTTHHHHHHHHHHHS-GGGHHHHHHHIIIII-PBPTTSS-BPP--STHHHHHHHHHHHHHH--SS--HHHHHHHHHHHHHHHHHHHHHHHTTPPPP----

Foldseek 3Di:
DCVVLVVDDPVCSVVVLVVVCVVDDPVCNVVSVVCCCPQVADCDPVHPGHDRCPCPVVNVVVVVQLCVQLVDPDDDPVSSVVSVVVVVVVVVVQVVCVVVVHDPDPDDD

Organism: Ignelater luminosus (NCBI:txid2038154)

pLDDT: mean 70.98, std 11.01, range [36.12, 88.38]